Protein AF-A0A949UHJ3-F1 (afdb_monomer_lite)

Sequence (108 aa):
MKPVEWQVVDGIPVLKVWELNPHDEFPEISILKLTNEEYQKFAKHPKGFVEFVNKHKIFSKPVIVAGPWVTLSSVEEEPETHGWILTGVHGKLSTLIISALPQLHKKM

Foldseek 3Di:
DDDFDFDADPNKTKTFVQVVDPDLDPFTKMKIKFAPVVVVVCVVPVVVVQVRCQVVCSDVDRAPGEDDEAEPDPDPPDDPQRTWIWMWTQGPVSYTYIYIYGDDDDPD

pLDDT: mean 86.04, std 13.65, range [47.16, 97.69]

Structure (mmCIF, N/CA/C/O backbone):
data_AF-A0A949UHJ3-F1
#
_entry.id   AF-A0A949UHJ3-F1
#
loop_
_atom_site.group_PDB
_atom_site.id
_atom_site.type_symbol
_atom_site.label_atom_id
_atom_site.label_alt_id
_atom_site.label_comp_id
_atom_site.label_asym_id
_atom_site.label_entity_id
_atom_site.label_seq_id
_atom_site.pdbx_PDB_ins_code
_atom_site.Cartn_x
_atom_site.Cartn_y
_atom_site.Cartn_z
_atom_site.occupancy
_atom_site.B_iso_or_equiv
_atom_site.auth_seq_id
_atom_site.auth_comp_id
_atom_site.auth_asym_id
_atom_site.auth_atom_id
_atom_site.pdbx_PDB_model_num
ATOM 1 N N . MET A 1 1 ? -8.319 -0.058 -23.552 1.00 63.50 1 MET A N 1
ATOM 2 C CA . MET A 1 1 ? -7.632 -0.443 -22.299 1.00 63.50 1 MET A CA 1
ATOM 3 C C . MET A 1 1 ? -8.618 -1.222 -21.448 1.00 63.50 1 MET A C 1
ATOM 5 O O . MET A 1 1 ? -9.781 -0.834 -21.426 1.00 63.50 1 MET A O 1
ATOM 9 N N . LYS A 1 2 ? -8.206 -2.339 -20.835 1.00 72.75 2 LYS A N 1
ATOM 10 C CA . LYS A 1 2 ? -9.066 -3.048 -19.873 1.00 72.75 2 LYS A CA 1
ATOM 11 C C . LYS A 1 2 ? -9.166 -2.207 -18.588 1.00 72.75 2 LYS A C 1
ATOM 13 O O . LYS A 1 2 ? -8.176 -1.565 -18.244 1.00 72.75 2 LYS A O 1
ATOM 18 N N . PRO A 1 3 ? -10.328 -2.155 -17.921 1.00 79.88 3 PRO A N 1
ATOM 19 C CA . PRO A 1 3 ? -10.451 -1.467 -16.639 1.00 79.88 3 PRO A CA 1
ATOM 20 C C . PRO A 1 3 ? -9.590 -2.161 -15.570 1.00 79.88 3 PRO A C 1
ATOM 22 O O . PRO A 1 3 ? -9.460 -3.383 -15.596 1.00 79.88 3 PRO A O 1
ATOM 25 N N . VAL A 1 4 ? -9.013 -1.395 -14.633 1.00 84.38 4 VAL A N 1
ATOM 26 C CA . VAL A 1 4 ? -8.425 -1.985 -13.415 1.00 84.38 4 VAL A CA 1
ATOM 27 C C . VAL A 1 4 ? -9.555 -2.410 -12.500 1.00 84.38 4 VAL A C 1
ATOM 29 O O . VAL A 1 4 ? -10.465 -1.626 -12.225 1.00 84.38 4 VAL A O 1
ATOM 32 N N . GLU A 1 5 ? -9.471 -3.635 -12.004 1.00 91.38 5 GLU A N 1
ATOM 33 C CA . GLU A 1 5 ? -10.449 -4.196 -11.086 1.00 91.38 5 GLU A CA 1
ATOM 34 C C . GLU A 1 5 ? -9.916 -4.195 -9.654 1.00 91.38 5 GLU A C 1
ATOM 36 O O . GLU A 1 5 ? -8.718 -4.347 -9.405 1.00 91.38 5 GLU A O 1
ATOM 41 N N . TRP A 1 6 ? -10.827 -4.019 -8.698 1.00 93.94 6 TRP A N 1
ATOM 42 C CA . TRP A 1 6 ? -10.504 -4.146 -7.282 1.00 93.94 6 TRP A CA 1
ATOM 43 C C . TRP A 1 6 ? -10.216 -5.611 -6.950 1.00 93.94 6 TRP A C 1
ATOM 45 O O . TRP A 1 6 ? -11.071 -6.473 -7.136 1.00 93.94 6 TRP A O 1
ATOM 55 N N . GLN A 1 7 ? -9.031 -5.877 -6.412 1.00 94.81 7 GLN A N 1
ATOM 56 C CA . GLN A 1 7 ? -8.634 -7.181 -5.888 1.00 94.81 7 GLN A CA 1
ATOM 57 C C . GLN A 1 7 ? -8.798 -7.168 -4.365 1.00 94.81 7 GLN A C 1
ATOM 59 O O . GLN A 1 7 ? -8.509 -6.160 -3.727 1.00 94.81 7 GLN A O 1
ATOM 64 N N . VAL A 1 8 ? -9.244 -8.267 -3.759 1.00 95.94 8 VAL A N 1
ATOM 65 C CA . VAL A 1 8 ? -9.303 -8.391 -2.293 1.00 95.94 8 VAL A CA 1
ATOM 66 C C . VAL A 1 8 ? -8.157 -9.286 -1.833 1.00 95.94 8 VAL A C 1
ATOM 68 O O . VAL A 1 8 ? -8.090 -10.447 -2.232 1.00 95.94 8 VAL A O 1
ATOM 71 N N . VAL A 1 9 ? -7.263 -8.755 -0.996 1.00 93.88 9 VAL A N 1
ATOM 72 C CA . VAL A 1 9 ? -6.112 -9.484 -0.431 1.00 93.88 9 VAL A CA 1
ATOM 73 C C . VAL A 1 9 ? -6.155 -9.422 1.092 1.00 93.88 9 VAL A C 1
ATOM 75 O O . VAL A 1 9 ? -6.178 -8.342 1.669 1.00 93.88 9 VAL A O 1
ATOM 78 N N . ASP A 1 10 ? -6.224 -10.581 1.753 1.00 93.88 10 ASP A N 1
ATOM 79 C CA . ASP A 1 10 ? -6.440 -10.693 3.208 1.00 93.88 10 ASP A CA 1
ATOM 80 C C . ASP A 1 10 ? -7.581 -9.776 3.725 1.00 93.88 10 ASP A C 1
ATOM 82 O O . ASP A 1 10 ? -7.468 -9.160 4.778 1.00 93.88 10 ASP A O 1
ATOM 86 N N . GLY A 1 11 ? -8.680 -9.663 2.965 1.00 92.69 11 GLY A N 1
ATOM 87 C CA . GLY A 1 11 ? -9.841 -8.827 3.312 1.00 92.69 11 GLY A CA 1
ATOM 88 C C . GLY A 1 11 ? -9.730 -7.348 2.917 1.00 92.69 11 GLY A C 1
ATOM 89 O O . GLY A 1 11 ? -10.742 -6.652 2.927 1.00 92.69 11 GLY A O 1
ATOM 90 N N . ILE A 1 12 ? -8.556 -6.886 2.479 1.00 95.44 12 ILE A N 1
ATOM 91 C CA . ILE A 1 12 ? -8.303 -5.495 2.088 1.00 95.44 12 ILE A CA 1
ATOM 92 C C . ILE A 1 12 ? -8.530 -5.318 0.580 1.00 95.44 12 ILE A C 1
ATOM 94 O O . ILE A 1 12 ? -7.861 -5.981 -0.220 1.00 95.44 12 ILE A O 1
ATOM 98 N N . PRO A 1 13 ? -9.424 -4.407 0.150 1.00 96.44 13 PRO A N 1
ATOM 99 C CA . PRO A 1 13 ? -9.544 -4.031 -1.252 1.00 96.44 13 PRO A CA 1
ATOM 100 C C . PRO A 1 13 ? -8.326 -3.228 -1.724 1.00 96.44 13 PRO A C 1
ATOM 102 O O . PRO A 1 13 ? -8.004 -2.174 -1.170 1.00 96.44 13 PRO A O 1
ATOM 105 N N . VAL A 1 14 ? -7.692 -3.700 -2.793 1.00 95.94 14 VAL A N 1
ATOM 106 C CA . VAL A 1 14 ? -6.501 -3.122 -3.418 1.00 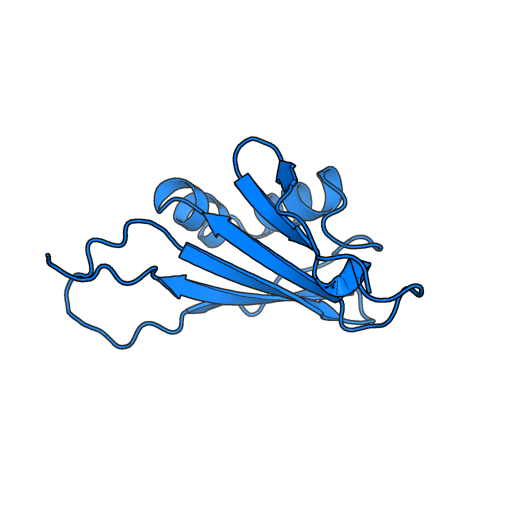95.94 14 VAL A CA 1
ATOM 107 C C . VAL A 1 14 ? -6.738 -2.946 -4.913 1.00 95.94 14 VAL A C 1
ATOM 109 O O . VAL A 1 14 ? -7.168 -3.863 -5.609 1.00 95.94 14 VAL A O 1
ATOM 112 N N . LEU A 1 15 ? -6.419 -1.763 -5.416 1.00 96.38 15 LEU A N 1
ATOM 113 C CA . LEU A 1 15 ? -6.405 -1.429 -6.830 1.00 96.38 15 LEU A CA 1
ATOM 114 C C . LEU A 1 15 ? -4.953 -1.227 -7.262 1.00 96.38 15 LEU A C 1
ATOM 116 O O . LEU A 1 15 ? -4.304 -0.270 -6.839 1.00 96.38 15 LEU A O 1
ATOM 120 N N . LYS A 1 16 ? -4.428 -2.120 -8.099 1.00 94.81 16 LYS A N 1
ATOM 121 C CA . LYS A 1 16 ? -3.059 -2.034 -8.626 1.00 94.81 16 LYS A CA 1
ATOM 122 C C . LYS A 1 16 ? -3.066 -1.227 -9.922 1.00 94.81 16 LYS A C 1
ATOM 124 O O . LYS A 1 16 ? -3.146 -1.775 -11.012 1.00 94.81 16 LYS A O 1
ATOM 129 N N . VAL A 1 17 ? -3.032 0.099 -9.800 1.00 91.88 17 VAL A N 1
ATOM 130 C CA . VAL A 1 17 ? -3.159 1.023 -10.944 1.00 91.88 17 VAL A CA 1
ATOM 131 C C . VAL A 1 17 ? -2.059 0.794 -11.984 1.00 91.88 17 VAL A C 1
ATOM 133 O O . VAL A 1 17 ? -2.306 0.927 -13.179 1.00 91.88 17 VAL A O 1
ATOM 136 N N . TRP A 1 18 ? -0.863 0.404 -11.539 1.00 91.19 18 TRP A N 1
ATOM 137 C CA . TRP A 1 18 ? 0.272 0.122 -12.418 1.00 91.19 18 TRP A CA 1
ATOM 138 C C . TRP A 1 18 ? 0.030 -1.033 -13.407 1.00 91.19 18 TRP A C 1
ATOM 140 O O . TRP A 1 18 ? 0.635 -1.024 -14.474 1.00 91.19 18 TRP A O 1
ATOM 150 N N . GLU A 1 19 ? -0.901 -1.957 -13.134 1.00 90.12 19 GLU A N 1
ATOM 151 C CA . GLU A 1 19 ? -1.251 -3.055 -14.057 1.00 90.12 19 GLU A CA 1
ATOM 152 C C . GLU A 1 19 ? -1.929 -2.564 -15.356 1.00 90.12 19 GLU A C 1
ATOM 154 O O . GLU A 1 19 ? -2.113 -3.341 -16.294 1.00 90.12 19 GLU A O 1
ATOM 159 N N . LEU A 1 20 ? -2.290 -1.275 -15.452 1.00 87.19 20 LEU A N 1
ATOM 160 C CA . LEU A 1 20 ? -2.725 -0.652 -16.712 1.00 87.19 20 LEU A CA 1
ATOM 161 C C . LEU A 1 20 ? -1.610 -0.555 -17.748 1.00 87.19 20 LEU A C 1
ATOM 163 O O . LEU A 1 20 ? -1.895 -0.520 -18.948 1.00 87.19 20 LEU A O 1
ATOM 167 N N . ASN A 1 21 ? -0.363 -0.479 -17.289 1.00 81.69 21 ASN A N 1
ATOM 168 C CA . ASN A 1 21 ? 0.792 -0.362 -18.154 1.00 81.69 21 ASN A CA 1
ATOM 169 C C . ASN A 1 21 ? 1.339 -1.768 -18.449 1.00 81.69 21 ASN A C 1
ATOM 171 O O . ASN A 1 21 ? 1.519 -2.566 -17.533 1.00 81.69 21 ASN A O 1
ATOM 175 N N . PRO A 1 22 ? 1.631 -2.101 -19.719 1.00 72.12 22 PRO A N 1
ATOM 176 C CA . PRO A 1 22 ? 2.142 -3.422 -20.100 1.00 72.12 22 PRO A CA 1
ATOM 177 C C . PRO A 1 22 ? 3.606 -3.662 -19.689 1.00 72.12 22 PRO A C 1
ATOM 179 O O . PRO A 1 22 ? 4.141 -4.748 -19.916 1.00 72.12 22 PRO A O 1
ATOM 182 N N . HIS A 1 23 ? 4.267 -2.653 -19.122 1.00 76.81 23 HIS A N 1
ATOM 183 C CA . HIS A 1 23 ? 5.662 -2.677 -18.706 1.00 76.81 23 HIS A CA 1
ATOM 184 C C . HIS A 1 23 ? 5.776 -2.241 -17.243 1.00 76.81 23 HIS A C 1
ATOM 186 O O . HIS A 1 23 ? 4.983 -1.414 -16.791 1.00 76.81 23 HIS A O 1
ATOM 192 N N . ASP A 1 24 ? 6.789 -2.764 -16.540 1.00 74.38 24 ASP A N 1
ATOM 193 C CA . ASP A 1 24 ? 7.183 -2.345 -15.186 1.00 74.38 24 ASP A CA 1
ATOM 194 C C . ASP A 1 24 ? 7.716 -0.894 -15.231 1.00 74.38 24 ASP A C 1
ATOM 196 O O . ASP A 1 24 ? 8.925 -0.633 -15.196 1.00 74.38 24 ASP A O 1
ATOM 200 N N . GLU A 1 25 ? 6.808 0.066 -15.387 1.00 86.19 25 GLU A N 1
ATOM 201 C CA . GLU A 1 25 ? 7.100 1.492 -15.408 1.00 86.19 25 GLU A CA 1
ATOM 202 C C . GLU A 1 25 ? 6.933 2.087 -14.015 1.00 86.19 25 GLU A C 1
ATOM 204 O O . GLU A 1 25 ? 5.900 1.957 -13.361 1.00 86.19 25 GLU A O 1
ATOM 209 N N . PHE A 1 26 ? 7.977 2.781 -13.573 1.00 88.88 26 PHE A N 1
ATOM 210 C CA . PHE A 1 26 ? 7.990 3.459 -12.286 1.00 88.88 26 PHE A CA 1
ATOM 211 C C . PHE A 1 26 ? 7.666 4.952 -12.445 1.00 88.88 26 PHE A C 1
ATOM 213 O O . PHE A 1 26 ? 8.197 5.583 -13.366 1.00 88.88 26 PHE A O 1
ATOM 220 N N . PRO A 1 27 ? 6.930 5.556 -11.495 1.00 92.44 27 PRO A N 1
ATOM 221 C CA . PRO A 1 27 ? 6.468 4.948 -10.246 1.00 92.44 27 PRO A CA 1
ATOM 222 C C . PRO A 1 27 ? 5.238 4.048 -10.425 1.00 92.44 27 PRO A C 1
ATOM 224 O O . PRO A 1 27 ? 4.322 4.374 -11.175 1.00 92.44 27 PRO A O 1
ATOM 227 N N . GLU A 1 28 ? 5.191 2.953 -9.671 1.00 95.12 28 GLU A N 1
ATOM 228 C CA . GLU A 1 28 ? 4.000 2.110 -9.597 1.00 95.12 28 GLU A CA 1
ATOM 229 C C . GLU A 1 28 ? 3.041 2.660 -8.545 1.00 95.12 28 GLU A C 1
ATOM 231 O O . GLU A 1 28 ? 3.448 2.997 -7.431 1.00 95.12 28 GLU A O 1
ATOM 236 N N . ILE A 1 29 ? 1.756 2.729 -8.886 1.00 95.81 29 ILE A N 1
ATOM 237 C CA . ILE A 1 29 ? 0.721 3.254 -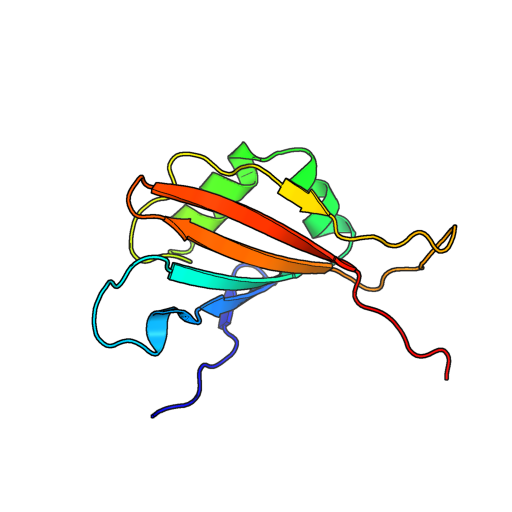7.996 1.00 95.81 29 ILE A CA 1
ATOM 238 C C . ILE A 1 29 ? -0.226 2.125 -7.601 1.00 95.81 29 ILE A C 1
ATOM 240 O O . ILE A 1 29 ? -0.696 1.363 -8.450 1.00 95.81 29 ILE A O 1
ATOM 244 N N . SER A 1 30 ? -0.535 2.036 -6.310 1.00 96.56 30 SER A N 1
ATOM 245 C CA . SER A 1 30 ? -1.638 1.225 -5.800 1.00 96.56 30 SER A CA 1
ATOM 246 C C . SER A 1 30 ? -2.533 2.037 -4.870 1.00 96.56 30 SER A C 1
ATOM 248 O O . SER A 1 30 ? -2.086 2.987 -4.225 1.00 96.56 30 SER A O 1
ATOM 250 N N . ILE A 1 31 ? -3.811 1.669 -4.820 1.00 96.88 31 ILE A N 1
ATOM 251 C CA . ILE A 1 31 ? -4.805 2.273 -3.934 1.00 96.88 31 ILE A CA 1
ATOM 252 C C . ILE A 1 31 ? -5.360 1.181 -3.028 1.00 96.88 31 ILE A C 1
ATOM 254 O O . ILE A 1 31 ? -5.801 0.147 -3.519 1.00 96.88 31 ILE A O 1
ATOM 258 N N . LEU A 1 32 ? -5.364 1.403 -1.719 1.00 96.12 32 LEU A N 1
ATOM 259 C CA . LEU A 1 32 ? -5.902 0.475 -0.731 1.00 96.12 32 LEU A CA 1
ATOM 260 C C . LEU A 1 32 ? -7.075 1.125 0.002 1.00 96.12 32 LEU A C 1
ATOM 262 O O . LEU A 1 32 ? -7.016 2.308 0.346 1.00 96.12 32 LEU A O 1
ATOM 266 N N . LYS A 1 33 ? -8.125 0.348 0.269 1.00 95.00 33 LYS A N 1
ATOM 267 C CA . LYS A 1 33 ? -9.223 0.735 1.162 1.00 95.00 33 LYS A CA 1
ATOM 268 C C . LYS A 1 33 ? -9.032 0.031 2.492 1.00 95.00 33 LYS A C 1
ATOM 270 O O . LYS A 1 33 ? -9.023 -1.191 2.522 1.00 95.00 33 LYS A O 1
ATOM 275 N N . LEU A 1 34 ? -8.890 0.790 3.568 1.00 92.75 34 LEU A N 1
ATOM 276 C CA . LEU A 1 34 ? -8.699 0.242 4.907 1.00 92.75 34 LEU A CA 1
ATOM 277 C C . LEU A 1 34 ? -9.836 0.665 5.824 1.00 92.75 34 LEU A C 1
ATOM 279 O O . LEU A 1 34 ? -10.326 1.787 5.739 1.00 92.75 34 LEU A O 1
ATOM 283 N N . THR A 1 35 ? -10.211 -0.195 6.754 1.00 91.12 35 THR A N 1
ATOM 284 C CA . THR A 1 35 ? -10.927 0.205 7.966 1.00 91.12 35 THR A CA 1
ATOM 285 C C . THR A 1 35 ? -10.023 1.066 8.853 1.00 91.12 35 THR A C 1
ATOM 287 O O . THR A 1 35 ? -8.800 1.121 8.679 1.00 91.12 35 THR A O 1
ATOM 290 N N . ASN A 1 36 ? -10.606 1.749 9.841 1.00 87.25 36 ASN A N 1
ATOM 291 C CA . ASN A 1 36 ? -9.805 2.502 10.805 1.00 87.25 36 ASN A CA 1
ATOM 292 C C . ASN A 1 36 ? -8.852 1.590 11.603 1.00 87.25 36 ASN A C 1
ATOM 294 O O . ASN A 1 36 ? -7.710 1.967 11.846 1.00 87.25 36 ASN A O 1
ATOM 298 N N . GLU A 1 37 ? -9.278 0.375 11.958 1.00 89.69 37 GLU A N 1
ATOM 299 C CA . GLU A 1 37 ? -8.438 -0.589 12.678 1.00 89.69 37 GLU A CA 1
ATOM 300 C C . GLU A 1 37 ? -7.216 -1.016 11.850 1.00 89.69 37 GLU A C 1
ATOM 302 O O . GLU A 1 37 ? -6.082 -0.940 12.329 1.00 89.69 37 GLU A O 1
ATOM 307 N N . GLU A 1 38 ? -7.418 -1.396 10.586 1.00 93.31 38 GLU A N 1
ATOM 308 C CA . GLU A 1 38 ? -6.330 -1.778 9.675 1.00 93.31 38 GLU A CA 1
ATOM 309 C C . GLU A 1 38 ? -5.365 -0.620 9.426 1.00 93.31 38 GLU A C 1
ATOM 311 O O . GLU A 1 38 ? -4.146 -0.806 9.435 1.00 93.31 38 GLU A O 1
ATOM 316 N N . TYR A 1 39 ? -5.901 0.590 9.251 1.00 91.06 39 TYR A N 1
ATOM 317 C CA . TYR A 1 39 ? -5.085 1.788 9.124 1.00 91.06 39 TYR A CA 1
ATOM 318 C C . TYR A 1 39 ? -4.202 1.996 10.354 1.00 91.06 39 TYR A C 1
ATOM 320 O O . TYR A 1 39 ? -2.988 2.138 10.220 1.00 91.06 39 TYR A O 1
ATOM 328 N N . GLN A 1 40 ? -4.784 1.960 11.555 1.00 88.94 40 GLN A N 1
ATOM 329 C CA . GLN A 1 40 ? -4.040 2.132 12.804 1.00 88.94 40 GLN A CA 1
ATOM 330 C C . GLN A 1 40 ? -2.988 1.034 12.995 1.00 88.94 40 GLN A C 1
ATOM 332 O O . GLN A 1 40 ? -1.873 1.328 13.432 1.00 88.94 40 GLN A O 1
ATOM 337 N N . LYS A 1 41 ? -3.304 -0.214 12.627 1.00 91.75 41 LYS A N 1
ATOM 338 C CA . LYS A 1 41 ? -2.355 -1.335 12.632 1.00 91.75 41 LYS A CA 1
ATOM 339 C C . LYS A 1 41 ? -1.140 -1.038 11.753 1.00 91.75 41 LYS A C 1
ATOM 341 O O . LYS A 1 41 ? -0.010 -1.190 12.215 1.00 91.75 41 LYS A O 1
ATOM 346 N N . PHE A 1 42 ? -1.341 -0.601 10.511 1.00 92.19 42 PHE A N 1
ATOM 347 C CA . PHE A 1 42 ? -0.232 -0.329 9.592 1.00 92.19 42 PHE A CA 1
ATOM 348 C C . PHE A 1 42 ? 0.526 0.958 9.922 1.00 92.19 42 PHE A C 1
ATOM 350 O O . PHE A 1 42 ? 1.756 0.956 9.878 1.00 92.19 42 PHE A O 1
ATOM 357 N N . ALA A 1 43 ? -0.173 2.021 10.324 1.00 87.50 43 ALA A N 1
ATOM 358 C CA . ALA A 1 43 ? 0.437 3.295 10.697 1.00 87.50 43 ALA A CA 1
ATOM 359 C C . ALA A 1 43 ? 1.361 3.157 11.921 1.00 87.50 43 ALA A C 1
ATOM 361 O O . ALA A 1 43 ? 2.433 3.758 11.959 1.00 87.50 43 ALA A O 1
ATOM 362 N N . LYS A 1 44 ? 0.986 2.324 12.904 1.00 88.19 44 LYS A N 1
ATOM 363 C CA . LYS A 1 44 ? 1.809 2.043 14.096 1.00 88.19 44 LYS A CA 1
ATOM 364 C C . LYS A 1 44 ? 2.930 1.031 13.836 1.00 88.19 44 LYS A C 1
ATOM 366 O O . LYS A 1 44 ? 3.913 1.014 14.575 1.00 88.19 44 LYS A O 1
ATOM 371 N N . HIS A 1 45 ? 2.815 0.211 12.787 1.00 88.44 45 HIS A N 1
ATOM 372 C CA . HIS A 1 45 ? 3.789 -0.830 12.447 1.00 88.44 45 HIS A CA 1
ATOM 373 C C . HIS A 1 45 ? 4.204 -0.805 10.960 1.00 88.44 45 HIS A C 1
ATOM 375 O O . HIS A 1 45 ? 3.881 -1.737 10.215 1.00 88.44 45 HIS A O 1
ATOM 381 N N . PRO A 1 46 ? 5.007 0.187 10.516 1.00 86.75 46 PRO A N 1
ATOM 382 C CA . PRO A 1 46 ? 5.399 0.330 9.108 1.00 86.75 46 PRO A CA 1
ATOM 383 C C . PRO A 1 46 ? 6.102 -0.898 8.510 1.00 86.75 46 PRO A C 1
ATOM 385 O O . PRO A 1 46 ? 5.904 -1.215 7.341 1.00 86.75 46 PRO A O 1
ATOM 388 N N . LYS A 1 47 ? 6.888 -1.637 9.309 1.00 91.25 47 LYS A N 1
ATOM 389 C CA . LYS A 1 47 ? 7.512 -2.897 8.862 1.00 91.25 47 LYS A CA 1
ATOM 390 C C . LYS A 1 47 ? 6.473 -3.955 8.485 1.00 91.25 47 LYS A C 1
ATOM 392 O O . LYS A 1 47 ? 6.597 -4.573 7.436 1.00 91.25 47 LYS A O 1
ATOM 397 N N . GLY A 1 48 ? 5.417 -4.097 9.290 1.00 93.50 48 GLY A N 1
ATOM 398 C CA . GLY A 1 48 ? 4.317 -5.016 8.995 1.00 93.50 48 GLY A CA 1
ATOM 399 C C . GLY A 1 48 ? 3.548 -4.619 7.731 1.00 93.50 48 GLY A C 1
ATOM 400 O O . GLY A 1 48 ? 3.065 -5.485 7.007 1.00 93.50 48 GLY A O 1
ATOM 401 N N . PHE A 1 49 ? 3.482 -3.321 7.415 1.00 94.62 49 PHE A N 1
ATOM 402 C CA . PHE A 1 49 ? 2.936 -2.860 6.137 1.00 94.62 49 PHE A CA 1
ATOM 403 C C . PHE A 1 49 ? 3.828 -3.255 4.951 1.00 94.62 49 PHE A C 1
ATOM 405 O O . PHE A 1 49 ? 3.318 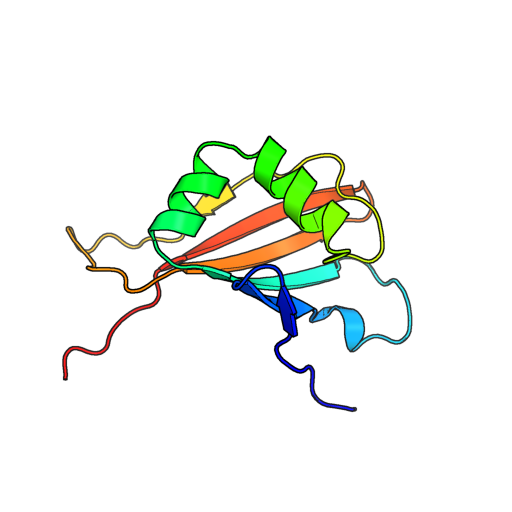-3.762 3.955 1.00 94.62 49 PHE A O 1
ATOM 412 N N . VAL A 1 50 ? 5.153 -3.098 5.065 1.00 96.00 50 VAL A N 1
ATOM 413 C CA . VAL A 1 50 ? 6.111 -3.552 4.035 1.00 96.00 50 VAL A CA 1
ATOM 414 C C . VAL A 1 50 ? 6.007 -5.065 3.807 1.00 96.00 50 VAL A C 1
ATOM 416 O O . VAL A 1 50 ? 5.955 -5.528 2.667 1.00 96.00 50 VAL A O 1
ATOM 419 N N . GLU A 1 51 ? 5.921 -5.850 4.879 1.00 96.81 51 GLU A N 1
ATOM 420 C CA . GLU A 1 51 ? 5.716 -7.300 4.796 1.00 96.81 51 GLU A CA 1
ATOM 421 C C . GLU A 1 51 ? 4.406 -7.645 4.085 1.00 96.81 51 GLU A C 1
ATOM 423 O O . GLU A 1 51 ? 4.397 -8.501 3.202 1.00 96.81 51 GLU A O 1
ATOM 428 N N . PHE A 1 52 ? 3.316 -6.948 4.415 1.00 96.75 52 PHE A N 1
ATOM 429 C CA . PHE A 1 52 ? 2.017 -7.124 3.771 1.00 96.75 52 PHE A CA 1
ATOM 430 C C . PHE A 1 52 ? 2.072 -6.846 2.260 1.00 96.75 52 PHE A C 1
ATOM 432 O O . PHE A 1 52 ? 1.674 -7.709 1.472 1.00 96.75 52 PHE A O 1
ATOM 439 N N . VAL A 1 53 ? 2.598 -5.688 1.835 1.00 96.75 53 VAL A N 1
ATOM 440 C CA . VAL A 1 53 ? 2.647 -5.325 0.403 1.00 96.75 53 VAL A CA 1
ATOM 441 C C . VAL A 1 53 ? 3.531 -6.283 -0.400 1.00 96.75 53 VAL A C 1
ATOM 443 O O . VAL A 1 53 ? 3.190 -6.620 -1.536 1.00 96.75 53 VAL A O 1
ATOM 446 N N . ASN A 1 54 ? 4.619 -6.778 0.199 1.00 97.69 54 ASN A N 1
ATOM 447 C CA . ASN A 1 54 ? 5.534 -7.726 -0.434 1.00 97.69 54 ASN A CA 1
ATOM 448 C C . ASN A 1 54 ? 4.952 -9.138 -0.506 1.00 97.69 54 ASN A C 1
ATOM 450 O O . ASN A 1 54 ? 4.999 -9.762 -1.567 1.00 97.69 54 ASN A O 1
ATOM 454 N N . LYS A 1 55 ? 4.362 -9.629 0.593 1.00 97.31 55 LYS A N 1
ATOM 455 C CA . LYS A 1 55 ? 3.691 -10.938 0.656 1.00 97.31 55 LYS A CA 1
ATOM 456 C C . LYS A 1 55 ? 2.642 -11.064 -0.447 1.00 97.31 55 LYS A C 1
ATOM 458 O O . LYS A 1 55 ? 2.582 -12.091 -1.120 1.00 97.31 55 LYS A O 1
ATOM 463 N N . HIS A 1 56 ? 1.856 -10.009 -0.655 1.00 96.94 56 HIS A N 1
ATOM 464 C CA . HIS A 1 56 ? 0.750 -9.989 -1.618 1.00 96.94 56 HIS A CA 1
ATOM 465 C C . HIS A 1 56 ? 1.120 -9.472 -3.006 1.00 96.94 56 HIS A C 1
ATOM 467 O O . HIS A 1 56 ? 0.240 -9.347 -3.860 1.00 96.94 56 HIS A O 1
ATOM 473 N N . LYS A 1 57 ? 2.405 -9.178 -3.251 1.00 95.38 57 LYS A N 1
ATOM 474 C CA . LYS A 1 57 ? 2.894 -8.635 -4.529 1.00 95.38 57 LYS A CA 1
ATOM 475 C C . LYS A 1 57 ? 2.009 -7.480 -5.012 1.00 95.38 57 LYS A C 1
ATOM 477 O O . LYS A 1 57 ? 1.476 -7.495 -6.126 1.00 95.38 57 LYS A O 1
ATOM 482 N N . ILE A 1 58 ? 1.765 -6.515 -4.122 1.00 95.94 58 ILE A N 1
ATOM 483 C CA . ILE A 1 58 ? 0.977 -5.317 -4.451 1.00 95.94 58 ILE A CA 1
ATOM 484 C C . ILE A 1 58 ? 1.694 -4.482 -5.522 1.00 95.94 58 ILE A C 1
ATOM 486 O O . ILE A 1 58 ? 1.041 -3.849 -6.349 1.00 95.94 58 ILE A O 1
ATOM 490 N N . PHE A 1 59 ? 3.022 -4.564 -5.545 1.00 95.38 59 PHE A N 1
ATOM 491 C CA . PHE A 1 59 ? 3.922 -3.963 -6.523 1.00 95.38 59 PHE A CA 1
ATOM 492 C C . PHE A 1 59 ? 4.717 -5.050 -7.260 1.00 95.38 59 PHE A C 1
ATOM 494 O O . PHE A 1 59 ? 4.841 -6.173 -6.754 1.00 95.38 59 PHE A O 1
ATOM 501 N N . SER A 1 60 ? 5.260 -4.740 -8.442 1.00 93.38 60 SER A N 1
ATOM 502 C CA . SER A 1 60 ? 5.983 -5.730 -9.260 1.00 93.38 60 SER A CA 1
ATOM 503 C C . SER A 1 60 ? 7.336 -6.121 -8.657 1.00 93.38 60 SER A C 1
ATOM 505 O O . SER A 1 60 ? 7.809 -7.246 -8.858 1.00 93.38 60 SER A O 1
ATOM 507 N N . LYS A 1 61 ? 7.965 -5.205 -7.903 1.00 95.06 61 LYS A N 1
ATOM 508 C CA . LYS A 1 61 ? 9.214 -5.434 -7.162 1.00 95.06 61 LYS A CA 1
ATOM 509 C C . LYS A 1 61 ? 8.994 -5.314 -5.652 1.00 95.06 61 LYS A C 1
ATOM 511 O O . LYS A 1 61 ? 8.085 -4.600 -5.225 1.00 95.06 61 LYS A O 1
ATOM 516 N N . PRO A 1 62 ? 9.834 -5.979 -4.839 1.00 96.12 62 PRO A N 1
ATOM 517 C CA . PRO A 1 62 ? 9.777 -5.844 -3.392 1.00 96.12 62 PRO A CA 1
ATOM 518 C C . PRO A 1 62 ? 10.040 -4.406 -2.937 1.00 96.12 62 PRO A C 1
ATOM 520 O O . PRO A 1 62 ? 11.013 -3.784 -3.352 1.00 96.12 62 PRO A O 1
ATOM 523 N N . VAL A 1 63 ? 9.216 -3.921 -2.018 1.00 96.25 63 VAL A N 1
ATOM 524 C CA . VAL A 1 63 ? 9.427 -2.683 -1.269 1.00 96.25 63 VAL A CA 1
ATOM 525 C C . VAL A 1 63 ? 10.455 -2.942 -0.164 1.00 96.25 63 VAL A C 1
ATOM 527 O O . VAL A 1 63 ? 10.313 -3.893 0.606 1.00 96.25 63 VAL A O 1
ATOM 530 N N . ILE A 1 64 ? 11.476 -2.092 -0.059 1.00 95.25 64 ILE A N 1
ATOM 531 C CA . ILE A 1 64 ? 12.510 -2.159 0.990 1.00 95.25 64 ILE A CA 1
ATOM 532 C C . ILE A 1 64 ? 12.099 -1.320 2.200 1.00 95.25 64 ILE A C 1
ATOM 534 O O . ILE A 1 64 ? 12.262 -1.736 3.346 1.00 95.25 64 ILE A O 1
ATOM 538 N N . VAL A 1 65 ? 11.568 -0.124 1.946 1.00 92.69 65 VAL A N 1
ATOM 539 C CA . VAL A 1 65 ? 11.197 0.837 2.985 1.00 92.69 65 VAL A CA 1
ATOM 540 C C . VAL A 1 65 ? 9.922 1.575 2.596 1.00 92.69 65 VAL A C 1
ATOM 542 O O . VAL A 1 65 ? 9.735 1.937 1.435 1.00 92.69 65 VAL A O 1
ATOM 545 N N . ALA A 1 66 ? 9.053 1.806 3.579 1.00 90.69 66 ALA A N 1
ATOM 546 C CA . ALA A 1 66 ? 7.838 2.594 3.432 1.00 90.69 66 ALA A CA 1
ATOM 547 C C . ALA A 1 66 ? 7.939 3.885 4.257 1.00 90.69 66 ALA A C 1
ATOM 549 O O . ALA A 1 66 ? 8.147 3.838 5.470 1.00 90.69 66 ALA A O 1
ATOM 550 N N . GLY A 1 67 ? 7.807 5.028 3.591 1.00 85.94 67 GLY A N 1
ATOM 551 C CA . GLY A 1 67 ? 7.853 6.367 4.164 1.00 85.94 67 GLY A CA 1
ATOM 552 C C . GLY A 1 67 ? 8.252 7.435 3.127 1.00 85.94 67 GLY A C 1
ATOM 553 O O . GLY A 1 67 ? 8.906 7.110 2.135 1.00 85.94 67 GLY A O 1
ATOM 554 N N . PRO A 1 68 ? 7.906 8.716 3.349 1.00 84.69 68 PRO A N 1
ATOM 555 C CA . PRO A 1 68 ? 7.083 9.214 4.449 1.00 84.69 68 PRO A CA 1
ATOM 556 C C . PRO A 1 68 ? 5.615 8.786 4.316 1.00 84.69 68 PRO A C 1
ATOM 558 O O . PRO A 1 68 ? 5.128 8.502 3.221 1.00 84.69 68 PRO A O 1
ATOM 561 N N . TRP A 1 69 ? 4.930 8.739 5.458 1.00 86.94 69 TRP A N 1
ATOM 562 C CA . TRP A 1 69 ? 3.488 8.541 5.541 1.00 86.94 69 TRP A CA 1
ATOM 563 C C . TRP A 1 69 ? 2.845 9.891 5.827 1.00 86.94 69 TRP A C 1
ATOM 565 O O . TRP A 1 69 ? 3.059 10.464 6.895 1.00 86.94 69 TRP A O 1
ATOM 575 N N . VAL A 1 70 ? 2.094 10.419 4.866 1.00 84.38 70 VAL A N 1
ATOM 576 C CA . VAL A 1 70 ? 1.464 11.735 4.985 1.00 84.38 70 VAL A CA 1
ATOM 577 C C . VAL A 1 70 ? -0.042 11.569 5.073 1.00 84.38 70 VAL A C 1
ATOM 579 O O . VAL A 1 70 ? -0.667 10.975 4.195 1.00 84.38 70 VAL A O 1
ATOM 582 N N . THR A 1 71 ? -0.628 12.128 6.125 1.00 76.25 71 THR A N 1
ATOM 583 C CA . THR A 1 71 ? -2.077 12.150 6.315 1.00 76.25 71 THR A CA 1
ATOM 584 C C . THR A 1 71 ? -2.602 13.521 5.923 1.00 76.25 71 THR A C 1
ATOM 586 O O . THR A 1 71 ? -2.219 14.526 6.518 1.00 76.25 71 THR A O 1
ATOM 589 N N . LEU A 1 72 ? -3.471 13.578 4.915 1.00 65.94 72 LEU A N 1
ATOM 590 C CA . LEU A 1 72 ? -4.116 14.820 4.486 1.00 65.94 72 LEU A CA 1
ATOM 591 C C . LEU A 1 72 ? -5.450 14.973 5.224 1.00 65.94 72 LEU A C 1
ATOM 593 O O . LEU A 1 72 ? -6.517 14.792 4.645 1.00 65.94 72 LEU A O 1
ATOM 597 N N . SER A 1 73 ? -5.392 15.251 6.525 1.00 56.78 73 SER A N 1
ATOM 598 C CA . SER A 1 73 ? -6.571 15.574 7.332 1.00 56.78 73 SER A CA 1
ATOM 599 C C . SER A 1 73 ? -6.651 17.088 7.529 1.00 56.78 73 SER A C 1
ATOM 601 O O . SER A 1 73 ? -5.984 17.634 8.406 1.00 56.78 73 SER A O 1
ATOM 603 N N . SER A 1 74 ? -7.456 17.784 6.722 1.00 52.19 74 SER A N 1
ATOM 604 C CA . SER A 1 74 ? -8.011 19.069 7.160 1.00 52.19 74 SER A CA 1
ATOM 605 C C . SER A 1 74 ? -8.956 18.770 8.322 1.00 52.19 74 SER A C 1
ATOM 607 O O . SER A 1 74 ? -9.883 17.975 8.173 1.00 52.19 74 SER A O 1
ATOM 609 N N . VAL A 1 75 ? -8.639 19.326 9.485 1.00 47.16 75 VAL A N 1
ATOM 610 C CA . VAL A 1 75 ? -9.214 18.965 10.782 1.00 47.16 75 VAL A CA 1
ATOM 611 C C . VAL A 1 75 ? -10.654 19.484 10.872 1.00 47.16 75 VAL A C 1
ATOM 613 O O . VAL A 1 75 ? -10.868 20.670 11.097 1.00 47.16 75 VAL A O 1
ATOM 616 N N . GLU A 1 76 ? -11.646 18.615 10.691 1.00 51.97 76 GLU A N 1
ATOM 617 C CA . GLU A 1 76 ? -12.839 18.690 11.540 1.00 51.97 76 GLU A CA 1
ATOM 618 C C . GLU A 1 76 ? -12.508 17.874 12.794 1.00 51.97 76 GLU A C 1
ATOM 620 O O . GLU A 1 76 ? -11.856 16.836 12.681 1.00 51.97 76 GLU A O 1
ATOM 625 N N . GLU A 1 77 ? -12.850 18.382 13.982 1.00 51.59 77 GLU A N 1
ATOM 626 C CA . GLU A 1 77 ? -12.324 17.874 15.262 1.00 51.59 77 GLU A CA 1
ATOM 627 C C . GLU A 1 77 ? -12.617 16.390 15.509 1.00 51.59 77 GLU A C 1
ATOM 629 O O . GLU A 1 77 ? -11.816 15.738 16.169 1.00 51.59 77 GLU A O 1
ATOM 634 N N . GLU A 1 78 ? -13.654 15.822 14.892 1.00 55.25 78 GLU A N 1
ATOM 635 C CA . GLU A 1 78 ? -13.845 14.373 14.810 1.00 55.25 78 GLU A CA 1
ATOM 636 C C . GLU A 1 78 ? -14.593 13.993 13.524 1.00 55.25 78 GLU A C 1
ATOM 638 O O . GLU A 1 78 ? -15.824 14.069 13.473 1.00 55.25 78 GLU A O 1
ATOM 643 N N . PRO A 1 79 ? -13.910 13.526 12.467 1.00 51.69 79 PRO A N 1
ATOM 644 C CA . PRO A 1 79 ? -14.575 12.708 11.482 1.00 51.69 79 PRO A CA 1
ATOM 645 C C . PRO A 1 79 ? -14.626 11.299 12.073 1.00 51.69 79 PRO A C 1
ATOM 647 O O . PRO A 1 79 ? -13.591 10.637 12.189 1.00 51.69 79 PRO A O 1
ATOM 650 N N . GLU A 1 80 ? -15.821 10.819 12.421 1.00 59.03 80 GLU A N 1
ATOM 651 C CA . GLU A 1 80 ? -16.106 9.382 12.441 1.00 59.03 80 GLU A CA 1
ATOM 652 C C . GLU A 1 80 ? -15.772 8.825 11.047 1.00 59.03 80 GLU A C 1
ATOM 654 O O . GLU A 1 80 ? -16.602 8.757 10.142 1.00 59.03 80 GLU A O 1
ATOM 659 N N . THR A 1 81 ? -14.496 8.536 10.810 1.00 63.72 81 THR A N 1
ATOM 660 C CA . THR A 1 81 ? -14.021 8.089 9.511 1.00 63.72 81 THR A CA 1
ATOM 661 C C . THR A 1 81 ? -14.370 6.615 9.369 1.00 63.72 81 THR A C 1
ATOM 663 O O . THR A 1 81 ? -13.876 5.765 10.111 1.00 63.72 81 THR A O 1
ATOM 666 N N . HIS A 1 82 ? -15.226 6.290 8.400 1.00 72.56 82 HIS A N 1
ATOM 667 C CA . HIS A 1 82 ? -15.596 4.902 8.107 1.00 72.56 82 HIS A CA 1
ATOM 668 C C . HIS A 1 82 ? -14.428 4.078 7.545 1.00 72.56 82 HIS A C 1
ATOM 670 O O . HIS A 1 82 ? -14.523 2.855 7.436 1.00 72.56 82 HIS A O 1
ATOM 676 N N . GLY A 1 83 ? -13.316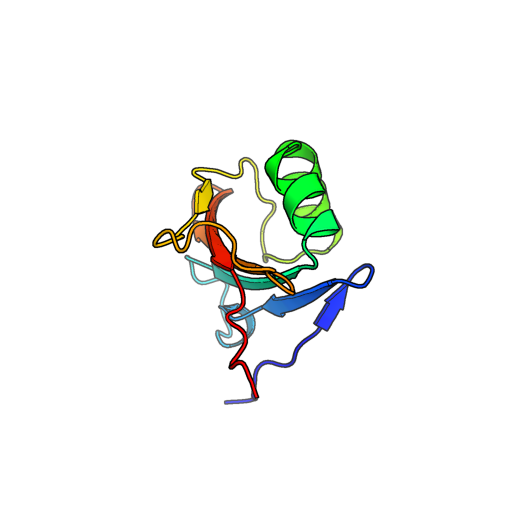 4.725 7.195 1.00 86.88 83 GLY A N 1
ATOM 677 C CA . GLY A 1 83 ? -12.130 4.065 6.683 1.00 86.88 83 GLY A CA 1
ATOM 678 C C . GLY A 1 83 ? -11.167 5.035 6.017 1.00 86.88 83 GLY A C 1
ATOM 679 O O . GLY A 1 83 ? -11.351 6.246 6.001 1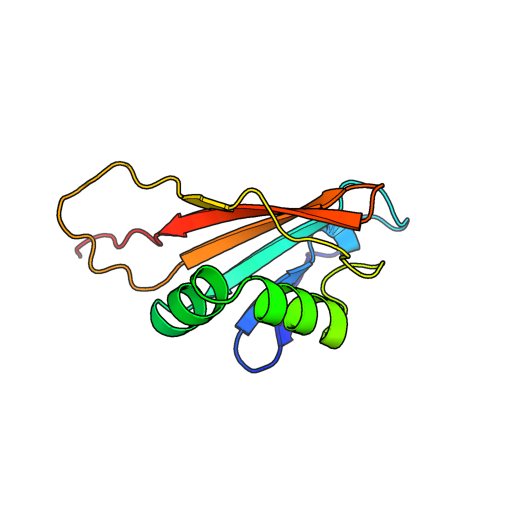.00 86.88 83 GLY A O 1
ATOM 680 N N . TRP A 1 84 ? -10.121 4.490 5.428 1.00 90.31 84 TRP A N 1
ATOM 681 C CA . TRP A 1 84 ? -9.033 5.238 4.829 1.00 90.31 84 TRP A CA 1
ATOM 682 C C . TRP A 1 84 ? -8.844 4.808 3.381 1.00 90.31 84 TRP A C 1
ATOM 684 O O . TRP A 1 84 ? -9.038 3.642 3.030 1.00 90.31 84 TRP A O 1
ATOM 694 N N . ILE A 1 85 ? -8.476 5.761 2.532 1.00 92.75 85 ILE A N 1
ATOM 695 C CA . ILE A 1 85 ? -7.907 5.503 1.212 1.00 92.75 85 ILE A CA 1
ATOM 696 C C . ILE A 1 85 ? -6.415 5.755 1.314 1.00 92.75 85 ILE A C 1
ATOM 698 O O . ILE A 1 85 ? -5.989 6.874 1.602 1.00 92.75 85 ILE A O 1
ATOM 702 N N . LEU A 1 86 ? -5.625 4.716 1.080 1.00 94.19 86 LEU A N 1
ATOM 703 C CA . LEU A 1 86 ? -4.176 4.823 1.013 1.00 94.19 86 LEU A CA 1
ATOM 704 C C . LEU A 1 86 ? -3.750 4.793 -0.441 1.00 94.19 86 LEU A C 1
ATOM 706 O O . LEU A 1 86 ? -4.092 3.856 -1.156 1.00 94.19 86 LEU A O 1
ATOM 710 N N . THR A 1 87 ? -2.963 5.777 -0.857 1.00 96.00 87 THR A N 1
ATOM 711 C CA . THR A 1 87 ? -2.248 5.731 -2.131 1.00 96.00 87 THR A CA 1
ATOM 712 C C . THR A 1 87 ? -0.794 5.393 -1.848 1.00 96.00 87 THR A C 1
ATOM 714 O O . THR A 1 87 ? -0.096 6.152 -1.176 1.00 96.00 87 THR A O 1
ATOM 717 N N . GLY A 1 88 ? -0.341 4.250 -2.351 1.00 96.19 88 GLY A N 1
ATOM 718 C CA . GLY A 1 88 ? 1.057 3.847 -2.321 1.00 96.19 88 GLY A CA 1
ATOM 719 C C . GLY A 1 88 ? 1.739 4.180 -3.643 1.00 96.19 88 GLY A C 1
ATOM 720 O O . GLY A 1 88 ? 1.285 3.732 -4.694 1.00 96.19 88 GLY A O 1
ATOM 721 N N . VAL A 1 89 ? 2.834 4.936 -3.586 1.00 96.31 89 VAL A N 1
ATOM 722 C CA . VAL A 1 89 ? 3.678 5.285 -4.736 1.00 96.31 89 VAL A CA 1
ATOM 723 C C . VAL A 1 89 ? 5.037 4.617 -4.573 1.00 96.31 89 VAL A C 1
ATOM 725 O O . VAL A 1 89 ? 5.846 5.022 -3.735 1.00 96.31 89 VAL A O 1
ATOM 728 N N . HIS A 1 90 ? 5.286 3.580 -5.361 1.00 96.44 90 HIS A N 1
ATOM 729 C CA . HIS A 1 90 ? 6.513 2.800 -5.326 1.00 96.44 90 HIS A CA 1
ATOM 730 C C . HIS A 1 90 ? 7.495 3.304 -6.386 1.00 96.44 90 HIS A C 1
ATOM 732 O O . HIS A 1 90 ? 7.213 3.282 -7.584 1.00 96.44 90 HIS A O 1
ATOM 738 N N . GLY A 1 91 ? 8.645 3.808 -5.940 1.00 92.69 91 GLY A N 1
ATOM 739 C CA . GLY A 1 91 ? 9.680 4.371 -6.806 1.00 92.69 91 GLY A CA 1
ATOM 740 C C . GLY A 1 91 ? 10.758 3.365 -7.219 1.00 92.69 91 GLY A C 1
ATOM 741 O O . GLY A 1 91 ? 10.902 2.298 -6.630 1.00 92.69 91 GLY A O 1
ATOM 742 N N . LYS A 1 92 ? 11.604 3.761 -8.182 1.00 90.62 92 LYS A N 1
ATOM 743 C CA . LYS A 1 92 ? 12.698 2.928 -8.734 1.00 90.62 92 LYS A CA 1
ATOM 744 C C . LYS A 1 92 ? 13.710 2.419 -7.699 1.00 90.62 92 LYS A C 1
ATOM 746 O O . LYS A 1 92 ? 14.389 1.432 -7.947 1.00 90.62 92 LYS A O 1
ATOM 751 N N . LEU A 1 93 ? 13.829 3.095 -6.555 1.00 92.06 93 LEU A N 1
ATOM 752 C CA . LEU A 1 93 ? 14.747 2.727 -5.469 1.00 92.06 93 LEU A CA 1
ATOM 753 C C . LEU A 1 93 ? 14.124 1.757 -4.453 1.00 92.06 93 LEU A C 1
ATOM 755 O O . LEU A 1 93 ? 14.678 1.560 -3.378 1.00 92.06 93 LEU A O 1
ATOM 759 N N . SER A 1 94 ? 12.973 1.159 -4.776 1.00 92.31 94 SER A N 1
ATOM 760 C CA . SER A 1 94 ? 12.217 0.281 -3.872 1.00 92.31 94 SER A CA 1
ATOM 761 C C . SER A 1 94 ? 11.733 0.969 -2.584 1.00 92.31 94 SER A C 1
ATOM 763 O O . SER A 1 94 ? 11.508 0.330 -1.554 1.00 92.31 94 SER A O 1
ATOM 765 N N . THR A 1 95 ? 11.562 2.292 -2.652 1.00 93.94 95 THR A N 1
ATOM 766 C CA . THR A 1 95 ? 10.960 3.124 -1.604 1.00 93.94 95 THR A CA 1
ATOM 767 C C . THR A 1 95 ? 9.483 3.328 -1.912 1.00 93.94 95 THR A C 1
ATOM 769 O O . THR A 1 95 ? 9.130 3.670 -3.044 1.00 93.94 95 THR A O 1
ATOM 772 N N . LEU A 1 96 ? 8.630 3.153 -0.906 1.00 95.19 96 LEU A N 1
ATOM 773 C CA . LEU A 1 96 ? 7.189 3.367 -0.987 1.00 95.19 96 LEU A CA 1
ATOM 774 C C . LEU A 1 96 ? 6.793 4.632 -0.222 1.00 95.19 96 LEU A C 1
ATOM 776 O O . LEU A 1 96 ? 6.934 4.683 0.995 1.00 95.19 96 LEU A O 1
ATOM 780 N N . ILE A 1 97 ? 6.257 5.630 -0.918 1.00 94.75 97 ILE A N 1
ATOM 781 C CA . ILE A 1 97 ? 5.674 6.830 -0.302 1.00 94.75 97 ILE A CA 1
ATOM 782 C C . ILE A 1 97 ? 4.170 6.614 -0.158 1.00 94.75 97 ILE A C 1
ATOM 784 O O . ILE A 1 97 ? 3.541 6.058 -1.060 1.00 94.75 97 ILE A O 1
ATOM 788 N N . ILE A 1 98 ? 3.595 7.033 0.970 1.00 94.31 98 ILE A N 1
ATOM 789 C CA . ILE A 1 98 ? 2.196 6.751 1.300 1.00 94.31 98 ILE A CA 1
ATOM 790 C C . ILE A 1 98 ? 1.467 8.057 1.585 1.00 94.31 98 ILE A C 1
ATOM 792 O O . ILE A 1 98 ? 1.893 8.837 2.439 1.00 94.31 98 ILE A O 1
ATOM 796 N N . SER A 1 99 ? 0.341 8.267 0.907 1.00 93.00 99 SER A N 1
ATOM 797 C CA . SER A 1 99 ? -0.663 9.237 1.339 1.00 93.00 99 SER A CA 1
ATOM 798 C C . SER A 1 99 ? -1.886 8.512 1.884 1.00 93.00 99 SER A C 1
ATOM 800 O O . SER A 1 99 ? -2.343 7.529 1.302 1.00 93.00 99 SER A O 1
ATOM 802 N N . ALA A 1 100 ? -2.407 8.986 3.011 1.00 91.00 100 ALA A N 1
ATOM 803 C CA . ALA A 1 100 ? -3.612 8.463 3.635 1.00 91.00 100 ALA A CA 1
ATOM 804 C C . ALA A 1 100 ? -4.669 9.562 3.723 1.00 91.00 100 ALA A C 1
ATOM 806 O O . ALA A 1 100 ? -4.422 10.640 4.271 1.00 91.00 100 ALA A O 1
ATOM 807 N N . LEU A 1 101 ? -5.848 9.278 3.177 1.00 89.56 101 LEU A N 1
ATOM 808 C CA . LEU A 1 101 ? -6.992 10.180 3.184 1.00 89.56 101 LEU A CA 1
ATOM 809 C C . LEU A 1 101 ? -8.153 9.521 3.936 1.00 89.56 101 LEU A C 1
ATOM 811 O O . LEU A 1 101 ? -8.471 8.365 3.636 1.00 89.56 101 LEU A O 1
ATOM 815 N N . PRO A 1 102 ? -8.795 10.213 4.891 1.00 87.00 102 PRO A N 1
ATOM 816 C CA . PRO A 1 102 ? -10.006 9.696 5.510 1.00 87.00 102 PRO A CA 1
ATOM 817 C C . PRO A 1 102 ? -11.130 9.651 4.469 1.00 87.00 102 PRO A C 1
ATOM 819 O O . PRO A 1 102 ? -11.269 10.557 3.642 1.00 87.00 102 PRO A O 1
ATOM 822 N N . GLN A 1 103 ? -11.940 8.595 4.486 1.00 82.50 103 GLN A N 1
ATOM 823 C CA . GLN A 1 103 ? -13.137 8.536 3.653 1.00 82.50 103 GLN A CA 1
ATOM 824 C C . GLN A 1 103 ? -14.204 9.445 4.259 1.00 82.50 103 GLN A C 1
ATOM 826 O O . GLN A 1 103 ? -14.731 9.169 5.336 1.00 82.50 103 GLN A O 1
ATOM 831 N N . LEU A 1 104 ? -14.514 10.536 3.557 1.00 73.69 104 LEU A N 1
ATOM 832 C CA . LEU A 1 104 ? -15.574 11.452 3.958 1.00 73.69 104 LEU A CA 1
ATOM 833 C C . LEU A 1 104 ? -16.931 10.759 3.846 1.00 73.69 104 LEU A C 1
ATOM 835 O O . LEU A 1 104 ? -17.248 10.158 2.815 1.00 73.69 104 LEU A O 1
ATOM 839 N N . HIS A 1 105 ? -17.760 10.909 4.874 1.00 66.75 105 HIS A N 1
ATOM 840 C CA . HIS A 1 105 ? -19.171 10.585 4.767 1.00 66.75 105 HIS A CA 1
ATOM 841 C C . HIS A 1 105 ? -19.958 11.847 4.414 1.00 66.75 105 HIS A C 1
ATOM 843 O O . HIS A 1 105 ? -19.784 12.904 5.016 1.00 66.75 105 HIS A O 1
ATOM 849 N N . LYS A 1 106 ? -20.878 11.733 3.455 1.00 51.00 106 LYS A N 1
ATOM 850 C CA . LYS A 1 106 ? -22.002 12.658 3.384 1.00 51.00 106 LYS A CA 1
ATOM 851 C C . LYS A 1 106 ? -22.944 12.296 4.535 1.00 51.00 106 LYS A C 1
ATOM 853 O O . LYS A 1 106 ? -23.560 11.238 4.453 1.00 51.00 106 LYS A O 1
ATOM 858 N N . LYS A 1 107 ? -23.063 13.138 5.573 1.00 52.62 107 LYS A N 1
ATOM 859 C CA . LYS A 1 107 ? -24.225 13.064 6.478 1.00 52.62 107 LYS A CA 1
ATOM 860 C C . LYS A 1 107 ? -25.467 13.080 5.580 1.00 52.62 107 LYS A C 1
ATOM 862 O O . LYS A 1 107 ? -25.663 14.057 4.854 1.00 52.62 107 LYS A O 1
ATOM 867 N N . MET A 1 108 ? -26.188 11.961 5.515 1.00 47.44 108 MET A N 1
ATOM 868 C CA . MET A 1 108 ? -27.488 11.910 4.844 1.00 47.44 108 MET A CA 1
ATOM 869 C C . MET A 1 108 ? -28.516 12.644 5.689 1.00 47.44 108 MET A C 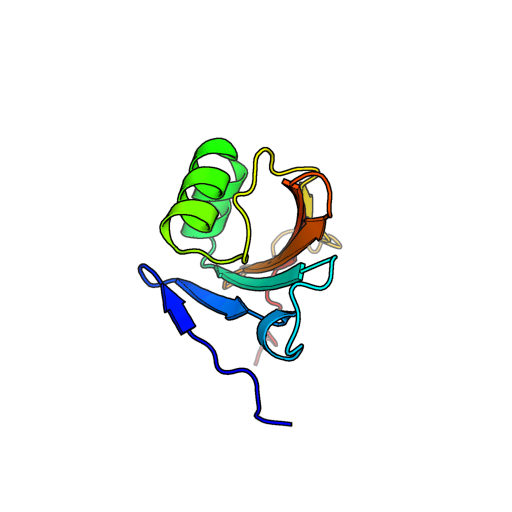1
ATOM 871 O O . MET A 1 108 ? -28.454 12.494 6.929 1.00 47.44 108 MET A O 1
#

Secondary structure (DSSP, 8-state):
-PPPPPEEETTEEEEEGGGGSSS-PSSEEEEEEE-HHHHHHHHH-HHHHHHHHHHTTSSSS---EEEEEEE-----S------EEEEEEE-TTSEEEEEEEE------

Radius of gyration: 14.2 Å; chains: 1; bounding box: 42×30×38 Å